Protein AF-A0A4Q3WI84-F1 (afdb_monomer_lite)

Secondary structure (DSSP, 8-state):
-HHHHHHHHHHHHHHHHHHHHSS-HHHHHTTEEES-HHHHTSTTHHHHHHHHHHHHHHH-TTHHHHHHHHTTS-THHHHHS--EEE--

Structure (mmCIF, N/CA/C/O backbone):
data_AF-A0A4Q3WI84-F1
#
_entry.id   AF-A0A4Q3WI84-F1
#
loop_
_atom_site.group_PDB
_atom_site.id
_atom_site.type_symbol
_atom_site.label_atom_id
_atom_site.label_alt_id
_atom_site.label_comp_id
_atom_site.label_asym_id
_atom_site.label_entity_id
_atom_site.label_seq_id
_atom_site.pdbx_PDB_ins_code
_atom_site.Cartn_x
_atom_site.Cartn_y
_atom_site.Cartn_z
_atom_site.occupancy
_atom_site.B_iso_or_equiv
_atom_site.auth_seq_id
_atom_site.auth_comp_id
_atom_site.auth_asym_id
_atom_site.auth_atom_id
_atom_site.pdbx_PDB_model_num
ATOM 1 N N . ASP A 1 1 ? 7.932 8.725 -22.730 1.00 87.38 1 ASP A N 1
ATOM 2 C CA . ASP A 1 1 ? 8.480 7.359 -22.656 1.00 87.38 1 ASP A CA 1
ATOM 3 C C . ASP A 1 1 ? 7.391 6.352 -22.321 1.00 87.38 1 ASP A C 1
ATOM 5 O O . ASP A 1 1 ? 6.562 6.647 -21.464 1.00 87.38 1 ASP A O 1
ATOM 9 N N . LEU A 1 2 ? 7.378 5.185 -22.970 1.00 93.00 2 LEU A N 1
ATOM 10 C CA . LEU A 1 2 ? 6.356 4.144 -22.753 1.00 93.00 2 LEU A CA 1
ATOM 11 C C . LEU A 1 2 ? 6.347 3.646 -21.299 1.00 93.00 2 LEU A C 1
ATOM 13 O O . LEU A 1 2 ? 5.286 3.448 -20.711 1.00 93.00 2 LEU A O 1
ATOM 17 N N . ALA A 1 3 ? 7.532 3.516 -20.698 1.00 89.00 3 ALA A N 1
ATOM 18 C CA . ALA A 1 3 ? 7.687 3.098 -19.308 1.00 89.00 3 ALA A CA 1
ATOM 19 C C . ALA A 1 3 ? 7.009 4.067 -18.325 1.00 89.00 3 ALA A C 1
ATOM 21 O O . ALA A 1 3 ? 6.335 3.639 -17.392 1.00 89.00 3 ALA A O 1
ATOM 22 N N . MET A 1 4 ? 7.131 5.377 -18.558 1.00 89.75 4 MET A N 1
ATOM 23 C CA . MET A 1 4 ? 6.513 6.390 -17.700 1.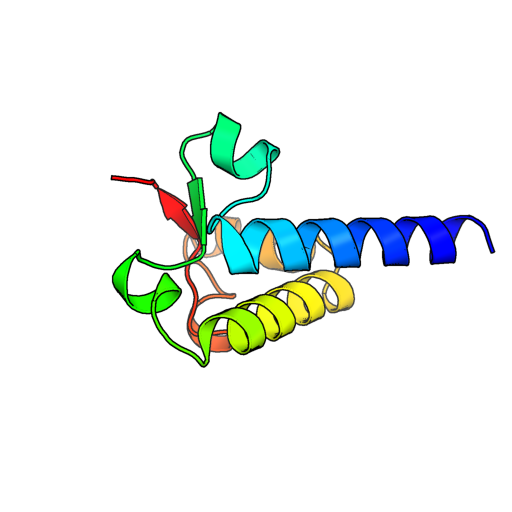00 89.75 4 MET A CA 1
ATOM 24 C C . MET A 1 4 ? 4.983 6.341 -17.783 1.00 89.75 4 MET A C 1
ATOM 26 O O . MET A 1 4 ? 4.312 6.424 -16.756 1.00 89.75 4 MET A O 1
ATOM 30 N N . LEU A 1 5 ? 4.435 6.150 -18.989 1.00 93.62 5 LEU A N 1
ATOM 31 C CA . LEU A 1 5 ? 2.995 5.980 -19.184 1.00 93.62 5 LEU A CA 1
ATOM 32 C C . LEU A 1 5 ? 2.485 4.730 -18.458 1.00 93.62 5 LEU A C 1
ATOM 34 O O . LEU A 1 5 ? 1.474 4.793 -17.762 1.00 93.62 5 LEU A O 1
ATOM 38 N N . PHE A 1 6 ? 3.210 3.616 -18.574 1.00 91.50 6 PHE A N 1
ATOM 39 C CA . PHE A 1 6 ? 2.871 2.375 -17.885 1.00 91.50 6 PHE A CA 1
ATOM 40 C C . PHE A 1 6 ? 2.832 2.558 -16.362 1.00 91.50 6 PHE A C 1
ATOM 42 O O . PHE A 1 6 ? 1.846 2.192 -15.725 1.00 91.50 6 PHE A O 1
ATOM 49 N N . VAL A 1 7 ? 3.861 3.187 -15.780 1.00 87.56 7 VAL A N 1
ATOM 50 C CA . VAL A 1 7 ? 3.903 3.473 -14.337 1.00 87.56 7 VAL A CA 1
ATOM 51 C C . VAL A 1 7 ? 2.747 4.383 -13.928 1.00 87.56 7 VAL A C 1
ATOM 53 O O . VAL A 1 7 ? 2.083 4.097 -12.937 1.00 87.56 7 VAL A O 1
ATOM 56 N N . ALA A 1 8 ? 2.452 5.437 -14.691 1.00 91.25 8 ALA A N 1
ATOM 57 C CA . ALA A 1 8 ? 1.354 6.350 -14.379 1.00 91.25 8 ALA A CA 1
ATOM 58 C C . ALA A 1 8 ? -0.013 5.644 -14.378 1.00 91.25 8 ALA A C 1
ATOM 60 O O . ALA A 1 8 ? -0.802 5.825 -13.449 1.00 91.25 8 ALA A O 1
ATOM 61 N N . VAL A 1 9 ? -0.285 4.800 -15.378 1.00 94.06 9 VAL A N 1
ATOM 62 C CA . VAL A 1 9 ? -1.530 4.018 -15.450 1.00 94.06 9 VAL A CA 1
ATOM 63 C C . VAL A 1 9 ? -1.617 3.020 -14.298 1.00 94.06 9 VAL A C 1
ATOM 65 O O . VAL A 1 9 ? -2.661 2.928 -13.651 1.00 94.06 9 VAL A O 1
ATOM 68 N N . LEU A 1 10 ? -0.518 2.329 -13.984 1.00 89.69 10 LEU A N 1
ATOM 69 C CA . LEU A 1 10 ? -0.457 1.412 -12.847 1.00 89.69 10 LEU A CA 1
ATOM 70 C C . LEU A 1 10 ? -0.738 2.134 -11.519 1.00 89.69 10 LEU A C 1
ATOM 72 O O . LEU A 1 10 ? -1.489 1.617 -10.696 1.00 89.69 10 LEU A O 1
ATOM 76 N N . GLN A 1 11 ? -0.187 3.335 -11.319 1.00 90.38 11 GLN A N 1
ATOM 77 C CA . GLN A 1 11 ? -0.456 4.157 -10.133 1.00 90.38 11 GLN A CA 1
ATOM 78 C C . GLN A 1 11 ? -1.931 4.541 -10.032 1.00 90.38 11 GLN A C 1
ATOM 80 O O . GLN A 1 11 ? -2.534 4.357 -8.978 1.00 90.38 11 GLN A O 1
ATOM 85 N N . MET A 1 12 ? -2.525 5.032 -11.124 1.00 92.94 12 MET A N 1
ATOM 86 C CA . MET A 1 12 ? -3.945 5.397 -11.150 1.00 92.94 12 MET A CA 1
ATOM 87 C C . MET A 1 12 ? -4.836 4.199 -10.822 1.00 92.94 12 MET A C 1
ATOM 89 O O . MET A 1 12 ? -5.749 4.324 -10.006 1.00 92.94 12 MET A O 1
ATOM 93 N N . TYR A 1 13 ? -4.538 3.031 -11.395 1.00 93.50 13 TYR A N 1
ATOM 94 C CA . TYR A 1 13 ? -5.235 1.787 -11.080 1.00 93.50 13 TYR A CA 1
ATOM 95 C C . TYR A 1 13 ? -5.109 1.420 -9.593 1.00 93.50 13 TYR A C 1
ATOM 97 O O . TYR A 1 13 ? -6.119 1.189 -8.935 1.00 93.50 13 TYR A O 1
ATOM 105 N N . MET A 1 14 ? -3.894 1.419 -9.036 1.00 91.69 14 MET A N 1
ATOM 106 C CA . MET A 1 14 ? -3.671 1.041 -7.635 1.00 91.69 14 MET A CA 1
ATOM 107 C C . MET A 1 14 ? -4.343 2.003 -6.653 1.00 91.69 14 MET A C 1
ATOM 109 O O . MET A 1 14 ? -4.935 1.555 -5.672 1.00 91.69 14 MET A O 1
ATOM 113 N N . LEU A 1 15 ? -4.270 3.308 -6.926 1.00 93.38 15 LEU A N 1
ATOM 114 C CA . LEU A 1 15 ? -4.910 4.352 -6.129 1.00 93.38 15 LEU A CA 1
ATOM 115 C C . LEU A 1 15 ? -6.426 4.192 -6.145 1.00 93.38 15 LEU A C 1
ATOM 117 O O . LEU A 1 15 ? -7.037 4.061 -5.092 1.00 93.38 15 LEU A O 1
ATOM 121 N N . THR A 1 16 ? -7.031 4.154 -7.331 1.00 93.75 16 THR A N 1
ATOM 122 C CA . THR A 1 16 ? -8.491 4.064 -7.458 1.00 93.75 16 THR A CA 1
ATOM 123 C C . THR A 1 16 ? -9.027 2.756 -6.884 1.00 93.75 16 THR A C 1
ATOM 125 O O . THR A 1 16 ? -9.932 2.790 -6.054 1.00 93.75 16 THR A O 1
ATOM 128 N N . ALA A 1 17 ? -8.436 1.611 -7.233 1.00 93.94 17 ALA A N 1
ATOM 129 C CA . ALA A 1 17 ? -8.905 0.318 -6.746 1.00 93.94 17 ALA A CA 1
ATOM 130 C C . ALA A 1 17 ? -8.872 0.247 -5.211 1.00 93.94 17 ALA A C 1
ATOM 132 O O . ALA A 1 17 ? -9.879 -0.064 -4.577 1.00 93.94 17 ALA A O 1
ATOM 133 N N . ARG A 1 18 ? -7.749 0.627 -4.591 1.00 93.69 18 ARG A N 1
ATOM 134 C CA . ARG A 1 18 ? -7.612 0.565 -3.131 1.00 93.69 18 ARG A CA 1
ATOM 135 C C . ARG A 1 18 ? -8.402 1.647 -2.411 1.00 93.69 18 ARG A C 1
ATOM 137 O O . ARG A 1 18 ? -8.978 1.344 -1.380 1.00 93.69 18 ARG A O 1
ATOM 144 N N . SER A 1 19 ? -8.481 2.870 -2.935 1.00 92.88 19 SER A N 1
ATOM 145 C CA . SER A 1 19 ? -9.246 3.942 -2.286 1.00 92.88 19 SER A CA 1
ATOM 146 C C . SER A 1 19 ? -10.749 3.665 -2.239 1.00 92.88 19 SER A C 1
ATOM 148 O O . SER A 1 19 ? -11.383 4.071 -1.272 1.00 92.88 19 SER A O 1
ATOM 150 N N . PHE A 1 20 ? -11.314 2.988 -3.246 1.00 91.00 20 PHE A N 1
ATOM 151 C CA . PHE A 1 20 ? -12.757 2.722 -3.309 1.00 91.00 20 PHE A CA 1
ATOM 152 C C . PHE A 1 20 ? -13.158 1.322 -2.834 1.00 91.00 20 PHE A C 1
ATOM 154 O O . PHE A 1 20 ? -14.216 1.174 -2.230 1.00 91.00 20 PHE A O 1
ATOM 161 N N . PHE A 1 21 ? -12.343 0.299 -3.103 1.00 90.94 21 PHE A N 1
ATOM 162 C CA . PHE A 1 21 ? -12.688 -1.099 -2.812 1.00 90.94 21 PHE A CA 1
ATOM 163 C C . PHE A 1 21 ? -11.834 -1.725 -1.709 1.00 90.94 21 PHE A C 1
ATOM 165 O O . PHE A 1 21 ? -12.034 -2.890 -1.371 1.00 90.94 21 PHE A O 1
ATOM 172 N N . GLY A 1 22 ? -10.848 -0.994 -1.187 1.00 91.81 22 GLY A N 1
ATOM 173 C CA . GLY A 1 22 ? -9.913 -1.505 -0.190 1.00 91.81 22 GLY A CA 1
ATOM 174 C C . GLY A 1 22 ? -8.889 -2.500 -0.741 1.00 91.81 22 GLY A C 1
ATOM 175 O O . GLY A 1 22 ? -8.010 -2.923 -0.002 1.00 91.81 22 GLY A O 1
ATOM 176 N N . ALA A 1 23 ? -8.952 -2.873 -2.022 1.00 92.75 23 ALA A N 1
ATOM 177 C CA . ALA A 1 23 ? -8.089 -3.887 -2.621 1.00 92.75 23 ALA A CA 1
ATOM 178 C C . ALA A 1 23 ? -7.901 -3.658 -4.128 1.00 92.75 23 ALA A C 1
ATOM 180 O O . ALA A 1 23 ? -8.795 -3.177 -4.824 1.00 92.75 23 ALA A O 1
ATOM 181 N N . SER A 1 24 ? -6.738 -4.036 -4.650 1.00 93.38 24 SER A N 1
ATOM 182 C CA . SER A 1 24 ? -6.538 -4.284 -6.082 1.00 93.38 24 SER A CA 1
ATOM 183 C C . SER A 1 24 ? -7.124 -5.644 -6.488 1.00 93.38 24 SER A C 1
ATOM 185 O O . SER A 1 24 ? -7.378 -6.489 -5.636 1.00 93.38 24 SER A O 1
ATOM 187 N N . LEU A 1 25 ? -7.286 -5.904 -7.791 1.00 90.44 25 LEU A N 1
ATOM 188 C CA . LEU A 1 25 ? -7.789 -7.195 -8.290 1.00 90.44 25 LEU A CA 1
ATOM 189 C C . LEU A 1 25 ? -6.973 -8.395 -7.793 1.00 90.44 25 LEU A C 1
ATOM 191 O O . LEU A 1 25 ? -7.541 -9.436 -7.485 1.00 90.44 25 LEU A O 1
ATOM 195 N N . GLY A 1 26 ? -5.648 -8.247 -7.702 1.00 89.56 26 GLY A N 1
ATOM 196 C CA . GLY A 1 26 ? -4.783 -9.301 -7.179 1.00 89.56 26 GLY A CA 1
ATOM 197 C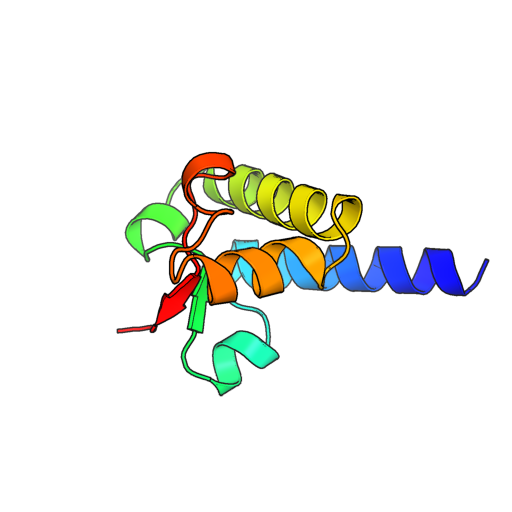 C . GLY A 1 26 ? -5.017 -9.536 -5.690 1.00 89.56 26 GLY A C 1
ATOM 198 O O . GLY A 1 26 ? -5.167 -10.672 -5.268 1.00 89.56 26 GLY A O 1
ATOM 199 N N . GLU A 1 27 ? -5.105 -8.465 -4.900 1.00 91.00 27 GLU A N 1
ATOM 200 C CA . GLU A 1 27 ? -5.385 -8.562 -3.461 1.00 91.00 27 GLU A CA 1
ATOM 201 C C . GLU A 1 27 ? -6.766 -9.169 -3.206 1.00 91.00 27 GLU A C 1
ATOM 203 O O . GLU A 1 27 ? -6.896 -10.071 -2.385 1.00 91.00 27 GLU A O 1
ATOM 208 N N . TRP A 1 28 ? -7.769 -8.758 -3.980 1.00 91.12 28 TRP A N 1
ATOM 209 C CA . TRP A 1 28 ? -9.113 -9.314 -3.918 1.00 91.12 28 TRP A CA 1
ATOM 210 C C . TRP A 1 28 ? -9.139 -10.816 -4.228 1.00 91.12 28 TRP A C 1
ATOM 212 O O . TRP A 1 28 ? -9.801 -11.565 -3.520 1.00 91.12 28 TRP A O 1
ATOM 222 N N . ALA A 1 29 ? -8.370 -11.276 -5.222 1.00 91.88 29 ALA A N 1
ATOM 223 C CA . ALA A 1 29 ? -8.284 -12.697 -5.567 1.00 91.88 29 ALA A CA 1
ATOM 224 C C . ALA A 1 29 ? -7.687 -13.577 -4.449 1.00 91.88 29 ALA A C 1
ATOM 226 O O . ALA A 1 29 ? -7.893 -14.789 -4.459 1.00 91.88 29 ALA A O 1
ATOM 227 N N . PHE A 1 30 ? -6.957 -12.986 -3.498 1.00 90.19 30 PHE A N 1
ATOM 228 C CA . PHE A 1 30 ? -6.362 -13.674 -2.346 1.00 90.19 30 PHE A CA 1
ATOM 229 C C . PHE A 1 30 ? -7.034 -13.311 -1.010 1.00 90.19 30 PHE A C 1
ATOM 231 O O . PHE A 1 30 ? -6.44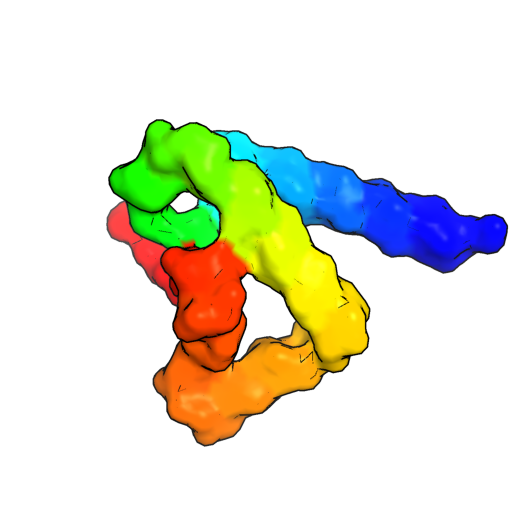9 -13.553 0.047 1.00 90.19 30 PHE A O 1
ATOM 238 N N . ASP A 1 31 ? -8.238 -12.726 -1.039 1.00 92.19 31 ASP A N 1
ATOM 239 C CA . ASP A 1 31 ? -8.965 -12.245 0.145 1.00 92.19 31 ASP A CA 1
ATOM 240 C C . ASP A 1 31 ? -8.126 -11.300 1.023 1.00 92.19 31 ASP A C 1
ATOM 242 O O . ASP A 1 31 ? -8.136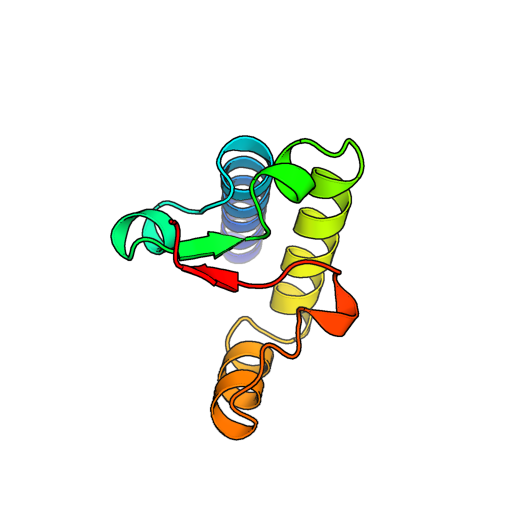 -11.376 2.252 1.00 92.19 31 ASP A O 1
ATOM 246 N N . LEU A 1 32 ? -7.363 -10.405 0.396 1.00 90.56 32 LEU A N 1
ATOM 247 C CA . LEU A 1 32 ? -6.577 -9.371 1.063 1.00 90.56 32 LEU A CA 1
ATOM 248 C C . LEU A 1 32 ? -7.218 -7.997 0.867 1.00 90.56 32 LEU A C 1
ATOM 250 O O . LEU A 1 32 ? -7.770 -7.691 -0.190 1.00 90.56 32 LEU A O 1
ATOM 254 N N . GLN A 1 33 ? -7.086 -7.144 1.877 1.00 94.06 33 GLN A N 1
ATOM 255 C CA . GLN A 1 33 ? -7.489 -5.745 1.819 1.00 94.06 33 GLN A CA 1
ATOM 256 C C . GLN A 1 33 ? -6.510 -4.838 2.566 1.00 94.06 33 GLN A C 1
ATOM 258 O O . GLN A 1 33 ? -5.784 -5.257 3.467 1.00 94.06 33 GLN A O 1
ATOM 263 N N . VAL A 1 34 ? -6.485 -3.570 2.180 1.00 92.00 34 VAL A N 1
ATOM 264 C CA . VAL A 1 34 ? -5.663 -2.520 2.770 1.00 92.00 34 VAL A CA 1
ATOM 265 C C . VAL A 1 34 ? -6.514 -1.728 3.753 1.00 92.00 34 VAL A C 1
ATOM 267 O O . VAL A 1 34 ? -7.439 -1.014 3.370 1.00 92.00 34 VAL A O 1
ATOM 270 N N . GLY A 1 35 ? -6.162 -1.809 5.030 1.00 91.62 35 GLY A N 1
ATOM 271 C CA . GLY A 1 35 ? -6.923 -1.209 6.117 1.00 91.62 35 GLY A CA 1
ATOM 272 C C . GLY A 1 35 ? -8.210 -1.968 6.443 1.00 91.62 35 GLY A C 1
ATOM 273 O O . GLY A 1 35 ? -8.702 -2.801 5.682 1.00 91.62 35 GLY A O 1
ATOM 274 N N . THR A 1 36 ? -8.747 -1.672 7.619 1.00 91.81 36 THR A N 1
ATOM 275 C CA . THR A 1 36 ? -10.043 -2.178 8.092 1.00 91.81 36 THR A CA 1
ATOM 276 C C . THR A 1 36 ? -11.206 -1.431 7.444 1.00 91.81 36 THR A C 1
ATOM 278 O O . THR A 1 36 ? -11.037 -0.314 6.953 1.00 91.81 36 THR A O 1
ATOM 281 N N . ASP A 1 37 ? -12.404 -2.008 7.489 1.00 91.94 37 ASP A N 1
ATOM 282 C CA . ASP A 1 37 ? -13.614 -1.393 6.930 1.00 91.94 37 ASP A CA 1
ATOM 283 C C . ASP A 1 37 ? -13.925 -0.031 7.577 1.00 91.94 37 ASP A C 1
ATOM 285 O O . ASP A 1 37 ? -14.359 0.903 6.904 1.00 91.94 37 ASP A O 1
ATOM 289 N N . ASP A 1 38 ? -13.633 0.122 8.872 1.00 91.75 38 ASP A N 1
ATOM 290 C CA . ASP A 1 38 ? -13.780 1.398 9.579 1.00 91.75 38 ASP A CA 1
ATOM 291 C C . ASP A 1 38 ? -12.769 2.443 9.098 1.00 91.75 38 ASP A C 1
ATOM 293 O O . ASP A 1 38 ? -13.111 3.616 8.941 1.00 91.75 38 ASP A O 1
ATOM 297 N N . GLN A 1 39 ? -11.534 2.026 8.797 1.00 91.94 39 GLN A N 1
ATOM 298 C CA . GLN A 1 39 ? -10.547 2.915 8.183 1.00 91.94 39 GLN A CA 1
ATOM 299 C C . GLN A 1 39 ? -10.980 3.321 6.777 1.00 91.94 39 GLN A C 1
ATOM 301 O O . GLN A 1 39 ? -10.895 4.501 6.460 1.00 91.94 39 GLN A O 1
ATOM 306 N N . GLN A 1 40 ? -11.499 2.392 5.969 1.00 92.81 40 GLN A N 1
ATOM 307 C CA . GLN A 1 40 ? -11.975 2.664 4.605 1.00 92.81 40 GLN A CA 1
ATOM 308 C C . GLN A 1 40 ? -13.112 3.699 4.563 1.00 92.81 40 GLN A C 1
ATOM 310 O O . GLN A 1 40 ? -13.238 4.441 3.592 1.00 92.81 40 GLN A O 1
ATOM 315 N N . ARG A 1 41 ? -13.910 3.806 5.632 1.00 92.06 41 ARG A N 1
ATOM 316 C CA . ARG A 1 41 ? -14.974 4.819 5.775 1.00 92.06 41 ARG A CA 1
ATOM 317 C C . ARG A 1 41 ? -14.459 6.214 6.136 1.00 92.06 41 ARG A C 1
ATOM 319 O O . ARG A 1 41 ? -15.230 7.173 6.123 1.00 92.06 41 ARG A O 1
ATOM 326 N N . SER A 1 42 ? -13.182 6.347 6.482 1.00 92.94 42 SER A N 1
ATOM 327 C CA . SER A 1 42 ? -12.595 7.620 6.883 1.00 92.94 42 SER A CA 1
ATOM 328 C C . SER A 1 42 ? -12.251 8.495 5.680 1.00 92.94 42 SER A C 1
ATOM 330 O O . SER A 1 42 ? -11.650 8.039 4.710 1.00 92.94 42 SER A O 1
ATOM 332 N N . ALA A 1 43 ? -12.527 9.798 5.770 1.00 91.06 43 ALA A N 1
ATOM 333 C CA . ALA A 1 43 ? -12.192 10.755 4.712 1.00 91.06 43 ALA A CA 1
ATOM 334 C C . ALA A 1 43 ? -10.678 10.860 4.436 1.00 91.06 43 ALA A C 1
ATOM 336 O O . ALA A 1 43 ? -10.274 11.261 3.346 1.00 91.06 43 ALA A O 1
ATO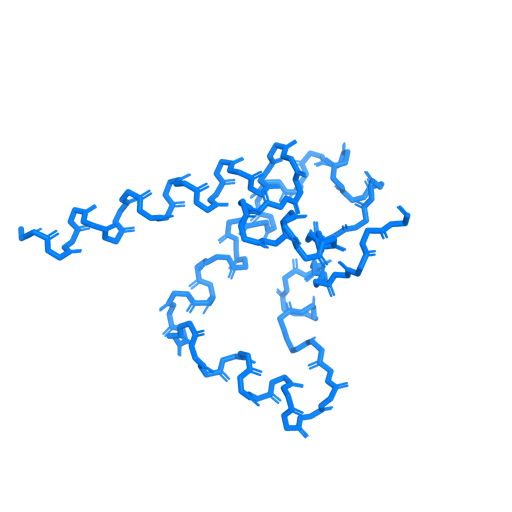M 337 N N . VAL A 1 44 ? -9.830 10.485 5.403 1.00 92.50 44 VAL A N 1
ATOM 338 C CA . VAL A 1 44 ? -8.366 10.484 5.231 1.00 92.50 44 VAL A CA 1
ATOM 339 C C . VAL A 1 44 ? -7.836 9.212 4.566 1.00 92.50 44 VAL A C 1
ATOM 341 O O . VAL A 1 44 ? -6.663 9.163 4.197 1.00 92.50 44 VAL A O 1
ATOM 344 N N . TYR A 1 45 ? -8.674 8.190 4.378 1.00 92.44 45 TYR A N 1
ATOM 345 C CA . TYR A 1 45 ? -8.254 6.899 3.839 1.00 92.44 45 TYR A CA 1
ATOM 346 C C . TYR A 1 45 ? -7.648 6.984 2.432 1.00 92.44 45 TYR A C 1
ATOM 348 O O . TYR A 1 45 ? -6.549 6.458 2.241 1.00 92.44 45 TYR A O 1
ATOM 356 N N . PRO A 1 46 ? -8.241 7.705 1.456 1.00 92.44 46 PRO A N 1
ATOM 357 C CA . PRO A 1 46 ? -7.628 7.844 0.136 1.00 92.44 46 PRO A CA 1
ATOM 358 C C . PRO A 1 46 ? -6.237 8.490 0.190 1.00 92.44 46 PRO A C 1
ATOM 360 O O . PRO A 1 46 ? -5.336 8.088 -0.545 1.00 92.44 46 PRO A O 1
ATOM 363 N N . LEU A 1 47 ? -6.027 9.442 1.107 1.00 91.94 47 LEU A N 1
ATOM 364 C CA . LEU A 1 47 ? -4.725 10.079 1.306 1.00 91.94 47 LEU A CA 1
ATOM 365 C C . LEU A 1 47 ? -3.696 9.094 1.882 1.00 91.94 47 LEU A C 1
ATOM 367 O O . LEU A 1 47 ? -2.553 9.060 1.428 1.00 91.94 47 LEU A O 1
ATOM 371 N N . GLN A 1 48 ? -4.102 8.253 2.834 1.00 93.50 48 GLN A N 1
ATOM 372 C CA . GLN A 1 48 ? -3.248 7.197 3.388 1.00 93.50 48 GLN A CA 1
ATOM 373 C C . GLN A 1 48 ? -2.895 6.130 2.339 1.00 93.50 48 GLN A C 1
ATOM 375 O O . GLN A 1 48 ? -1.744 5.694 2.260 1.00 93.50 48 GLN A O 1
ATOM 380 N N . VAL A 1 49 ? -3.851 5.747 1.485 1.00 93.19 49 VAL A N 1
ATOM 381 C CA . VAL A 1 49 ? -3.619 4.846 0.343 1.00 93.19 49 VAL A CA 1
ATOM 382 C C . VAL A 1 49 ? -2.619 5.461 -0.635 1.00 93.19 49 VAL A C 1
ATOM 384 O O . VAL A 1 49 ? -1.701 4.770 -1.092 1.00 93.19 49 VAL A O 1
ATOM 387 N N . ALA A 1 50 ? -2.750 6.756 -0.929 1.00 91.44 50 ALA A N 1
ATOM 388 C CA . ALA A 1 50 ? -1.812 7.458 -1.795 1.00 91.44 50 ALA A CA 1
ATOM 389 C C . ALA A 1 50 ? -0.402 7.477 -1.213 1.00 91.44 50 ALA A C 1
ATOM 391 O O . ALA A 1 50 ? 0.556 7.124 -1.901 1.00 91.44 50 ALA A O 1
ATOM 392 N N . TRP A 1 51 ? -0.281 7.781 0.076 1.00 89.88 51 TRP A N 1
ATOM 393 C CA . TRP A 1 51 ? 0.995 7.751 0.774 1.00 89.88 51 TRP A CA 1
ATOM 394 C C . TRP A 1 51 ? 1.644 6.356 0.760 1.00 89.88 51 TRP A C 1
ATOM 396 O O . TRP A 1 51 ? 2.823 6.229 0.425 1.00 89.88 51 TRP A O 1
ATOM 406 N N . ARG A 1 52 ? 0.872 5.287 1.008 1.00 89.31 52 ARG A N 1
ATOM 407 C CA . ARG A 1 52 ? 1.362 3.898 0.916 1.00 89.31 52 ARG A CA 1
ATOM 408 C C . ARG A 1 52 ? 1.835 3.541 -0.488 1.00 89.31 52 ARG A C 1
ATOM 410 O O . ARG A 1 52 ? 2.880 2.911 -0.643 1.00 89.31 52 ARG A O 1
ATOM 417 N N . THR A 1 53 ? 1.090 3.953 -1.507 1.00 87.31 53 THR A N 1
ATOM 418 C CA . THR A 1 53 ? 1.419 3.652 -2.905 1.00 87.31 53 THR A CA 1
ATOM 419 C C . THR A 1 53 ? 2.681 4.398 -3.347 1.00 87.31 53 THR A C 1
ATOM 421 O O . THR A 1 53 ? 3.558 3.796 -3.970 1.00 87.31 53 THR A O 1
ATOM 424 N N . LEU A 1 54 ? 2.849 5.660 -2.941 1.00 87.00 54 LEU A N 1
ATOM 425 C CA . LEU A 1 54 ? 4.080 6.418 -3.176 1.00 87.00 54 LEU A CA 1
ATOM 426 C C . LEU A 1 54 ? 5.280 5.768 -2.485 1.00 87.00 54 LEU A C 1
ATOM 428 O O . LEU A 1 54 ? 6.293 5.534 -3.140 1.00 87.00 54 LEU A O 1
ATOM 432 N N . LEU A 1 55 ? 5.159 5.403 -1.205 1.00 86.06 55 LEU A N 1
ATOM 433 C CA . LEU A 1 55 ? 6.237 4.729 -0.476 1.00 86.06 55 LEU A CA 1
ATOM 434 C C . LEU A 1 55 ? 6.662 3.422 -1.152 1.00 86.06 55 LEU A C 1
ATOM 436 O O . LEU A 1 55 ? 7.859 3.195 -1.330 1.00 86.06 55 LEU A O 1
ATOM 440 N N . MET A 1 56 ? 5.714 2.589 -1.588 1.00 84.06 56 MET A N 1
ATOM 441 C CA . MET A 1 56 ? 6.036 1.370 -2.343 1.00 84.06 56 MET A CA 1
ATOM 442 C C . MET A 1 56 ? 6.711 1.661 -3.685 1.00 84.06 56 MET A C 1
ATOM 444 O O . MET A 1 56 ? 7.589 0.917 -4.110 1.00 84.06 56 MET A O 1
ATOM 448 N N . THR A 1 57 ? 6.333 2.753 -4.345 1.00 83.81 57 THR A N 1
ATOM 449 C CA . THR A 1 57 ? 6.920 3.146 -5.631 1.00 83.81 57 THR A CA 1
ATOM 450 C C . THR A 1 57 ? 8.360 3.619 -5.459 1.00 83.81 57 THR A C 1
ATOM 452 O O . THR A 1 57 ? 9.237 3.176 -6.194 1.00 83.81 57 THR A O 1
ATOM 455 N N . PHE A 1 58 ? 8.621 4.465 -4.459 1.00 82.12 58 PHE A N 1
ATOM 456 C CA . PHE A 1 58 ? 9.953 5.004 -4.174 1.00 82.12 58 PHE A CA 1
ATOM 457 C C . PHE A 1 58 ? 10.920 3.960 -3.620 1.00 82.12 58 PHE A C 1
ATOM 459 O O . PHE A 1 58 ? 12.088 3.948 -3.994 1.00 82.12 58 PHE A O 1
ATOM 466 N N . THR A 1 59 ? 10.446 3.072 -2.745 1.00 81.38 59 THR A N 1
ATOM 467 C CA . THR A 1 59 ? 11.273 1.969 -2.226 1.00 81.38 59 THR A CA 1
ATOM 468 C C . THR A 1 59 ? 11.485 0.866 -3.261 1.00 81.38 59 THR A C 1
ATOM 470 O O . THR A 1 59 ? 12.341 0.009 -3.073 1.00 81.38 59 THR A O 1
ATOM 473 N N . GLY A 1 60 ? 10.738 0.897 -4.368 1.00 70.69 60 GLY A N 1
ATOM 474 C CA . GLY A 1 60 ? 10.613 -0.211 -5.298 1.00 70.69 60 GLY A CA 1
ATOM 475 C C . GLY A 1 60 ? 9.726 -1.285 -4.680 1.00 70.69 60 GLY A C 1
ATOM 476 O O . GLY A 1 60 ? 9.994 -1.751 -3.573 1.00 70.69 60 GLY A O 1
ATOM 477 N N . PHE A 1 61 ? 8.695 -1.712 -5.417 1.00 72.38 61 PHE A N 1
ATOM 478 C CA . PHE A 1 61 ? 7.653 -2.689 -5.038 1.00 72.38 61 PHE A CA 1
ATOM 479 C C . PHE A 1 61 ? 8.153 -4.037 -4.464 1.00 72.38 61 PHE A C 1
ATOM 481 O O . PHE A 1 61 ? 7.353 -4.916 -4.167 1.00 72.38 61 PHE A O 1
ATOM 488 N N . ILE A 1 62 ? 9.464 -4.214 -4.324 1.00 70.62 62 ILE A N 1
ATOM 489 C CA . ILE A 1 62 ? 10.169 -5.395 -3.844 1.00 70.62 62 ILE A CA 1
ATOM 490 C C . ILE A 1 62 ? 10.766 -5.156 -2.445 1.00 70.62 62 ILE A C 1
ATOM 492 O O . ILE A 1 62 ? 10.701 -6.044 -1.601 1.00 70.62 62 ILE A O 1
ATOM 496 N N . VAL A 1 63 ? 11.305 -3.969 -2.148 1.00 73.69 63 VAL A N 1
ATOM 497 C CA . VAL A 1 63 ? 12.104 -3.744 -0.928 1.00 73.69 63 VAL A CA 1
ATOM 498 C C . VAL A 1 63 ? 11.242 -3.792 0.331 1.00 73.69 63 VAL A C 1
ATOM 500 O O . VAL A 1 63 ? 11.536 -4.558 1.245 1.00 73.69 63 VAL A O 1
ATOM 503 N N . LEU A 1 64 ? 10.153 -3.018 0.379 1.00 73.62 64 LEU A N 1
ATOM 504 C CA . LEU A 1 64 ? 9.255 -3.003 1.539 1.00 73.62 64 LEU A CA 1
ATOM 505 C C . LEU A 1 64 ? 8.595 -4.370 1.803 1.00 73.62 64 LEU A C 1
ATOM 507 O O . LEU A 1 64 ? 8.584 -4.788 2.964 1.00 73.62 64 LEU A O 1
ATOM 511 N N . PRO A 1 65 ? 8.085 -5.099 0.788 1.00 70.12 65 PRO A N 1
ATOM 512 C CA . PRO A 1 65 ? 7.551 -6.444 0.995 1.00 70.12 65 PRO A CA 1
ATOM 513 C C . PRO A 1 65 ? 8.602 -7.453 1.463 1.00 70.12 65 PRO A C 1
ATOM 515 O O . PRO A 1 65 ? 8.331 -8.198 2.399 1.00 70.12 65 PRO A O 1
ATOM 518 N N . LEU A 1 66 ? 9.810 -7.453 0.884 1.00 75.44 66 LEU A N 1
ATOM 519 C CA . LEU A 1 66 ? 10.879 -8.362 1.312 1.00 75.44 66 LEU A CA 1
ATOM 520 C C . LEU A 1 66 ? 11.326 -8.081 2.745 1.00 75.44 66 LEU A C 1
ATOM 522 O O . LEU A 1 66 ? 11.474 -9.012 3.531 1.00 75.44 66 LEU A O 1
ATOM 526 N N . LEU A 1 67 ? 11.493 -6.811 3.115 1.00 75.38 67 LEU A N 1
ATOM 527 C CA . LEU A 1 67 ? 11.793 -6.457 4.499 1.00 75.38 67 LEU A CA 1
ATOM 528 C C . LEU A 1 67 ? 10.641 -6.875 5.420 1.00 75.38 67 LEU A C 1
ATOM 530 O O . LEU A 1 67 ? 10.884 -7.476 6.460 1.00 75.38 67 LEU A O 1
ATOM 534 N N . SER A 1 68 ? 9.389 -6.650 5.023 1.00 75.06 68 SER A N 1
ATOM 535 C CA . SER A 1 68 ? 8.231 -7.067 5.824 1.00 75.06 68 SER A CA 1
ATOM 536 C C . SER A 1 68 ? 8.167 -8.588 6.017 1.00 75.06 68 SER A C 1
ATOM 538 O O . SER A 1 68 ? 7.791 -9.043 7.096 1.00 75.06 68 SER A O 1
ATOM 540 N N . LEU A 1 69 ? 8.597 -9.374 5.020 1.00 77.69 69 LEU A N 1
ATOM 541 C CA . LEU A 1 69 ? 8.764 -10.829 5.131 1.00 77.69 69 LEU A CA 1
ATOM 542 C C . LEU A 1 69 ? 9.890 -11.207 6.103 1.00 77.69 69 LEU A C 1
ATOM 544 O O . LEU A 1 69 ? 9.685 -12.061 6.960 1.00 77.69 69 LEU A O 1
ATOM 548 N N . VAL A 1 70 ? 11.054 -10.553 6.016 1.00 82.81 70 VAL A N 1
ATOM 549 C CA . VAL A 1 70 ? 12.199 -10.805 6.915 1.00 82.81 70 VAL A CA 1
ATOM 550 C C . VAL A 1 70 ? 11.853 -10.476 8.369 1.00 82.81 70 VAL A C 1
ATOM 552 O O . VAL A 1 70 ? 12.197 -11.228 9.277 1.00 82.81 70 VAL A O 1
ATOM 555 N N . PHE A 1 71 ? 11.149 -9.368 8.598 1.00 79.44 71 PHE A N 1
ATOM 556 C CA . PHE A 1 71 ? 10.761 -8.909 9.933 1.00 79.44 71 PHE A CA 1
ATOM 557 C C . PHE A 1 71 ? 9.410 -9.473 10.409 1.00 79.44 71 PHE A C 1
ATOM 559 O O . PHE A 1 71 ? 8.992 -9.167 11.527 1.00 79.44 71 PHE A O 1
ATOM 566 N N . ASN A 1 72 ? 8.738 -10.288 9.582 1.00 76.06 72 ASN A N 1
ATOM 567 C CA . ASN A 1 72 ? 7.405 -10.865 9.803 1.00 76.06 72 ASN A CA 1
ATOM 568 C C . ASN A 1 72 ? 6.363 -9.844 10.318 1.00 76.06 72 ASN A C 1
ATOM 570 O O . ASN A 1 72 ? 5.535 -10.143 11.182 1.00 76.06 72 ASN A O 1
ATOM 574 N N . ARG A 1 73 ? 6.464 -8.595 9.847 1.00 71.88 73 ARG A N 1
ATOM 575 C CA . ARG A 1 73 ? 5.655 -7.437 10.263 1.00 71.88 73 ARG A CA 1
ATOM 576 C C . ARG A 1 73 ? 5.477 -6.492 9.080 1.00 71.88 73 ARG A C 1
ATOM 578 O O . ARG A 1 73 ? 6.440 -6.237 8.365 1.00 71.88 73 ARG A O 1
ATOM 585 N N . ASP A 1 74 ? 4.278 -5.936 8.896 1.00 75.44 74 ASP A N 1
ATOM 586 C CA . ASP A 1 74 ? 4.028 -4.923 7.859 1.00 75.44 74 ASP A CA 1
ATOM 587 C C . ASP A 1 74 ? 4.729 -3.610 8.243 1.00 75.44 74 ASP A C 1
ATOM 589 O O . ASP A 1 74 ? 4.240 -2.839 9.069 1.00 75.44 74 ASP A O 1
ATOM 593 N N . LEU A 1 75 ? 5.895 -3.351 7.646 1.00 75.56 75 LEU A N 1
ATOM 594 C CA . LEU A 1 75 ? 6.670 -2.132 7.899 1.00 75.56 75 LEU A CA 1
ATOM 595 C C . LEU A 1 75 ? 6.037 -0.886 7.271 1.00 75.56 75 LEU A C 1
ATOM 597 O O . LEU A 1 75 ? 6.356 0.236 7.667 1.00 75.56 75 LEU A O 1
ATOM 601 N N . ALA A 1 76 ? 5.124 -1.057 6.317 1.00 77.75 76 ALA A N 1
ATOM 602 C CA . ALA A 1 76 ? 4.386 0.051 5.738 1.00 77.75 76 ALA A CA 1
ATOM 603 C C . ALA A 1 76 ? 3.204 0.474 6.628 1.00 77.75 76 ALA A C 1
ATOM 605 O O . ALA A 1 76 ? 2.793 1.631 6.556 1.00 77.75 76 ALA A O 1
ATOM 606 N N . GLN A 1 77 ? 2.706 -0.386 7.524 1.00 79.06 77 GLN A N 1
ATOM 607 C CA . GLN A 1 77 ? 1.662 -0.028 8.492 1.00 79.06 77 GLN A CA 1
ATOM 608 C C . GLN A 1 77 ? 2.039 1.158 9.402 1.00 79.06 77 GLN A C 1
ATOM 610 O O . GLN A 1 77 ? 1.280 2.127 9.412 1.00 79.06 77 GLN A O 1
ATOM 615 N N . PRO A 1 78 ? 3.168 1.166 10.139 1.00 79.06 78 PRO A N 1
ATOM 616 C CA . PRO A 1 78 ? 3.516 2.291 11.012 1.00 79.06 78 PRO A CA 1
ATOM 617 C C . PRO A 1 78 ? 3.797 3.588 10.240 1.00 79.06 78 PRO A C 1
ATOM 619 O O . PRO A 1 78 ? 3.604 4.671 10.780 1.00 79.06 78 PRO A O 1
ATOM 622 N N . LEU A 1 79 ? 4.223 3.491 8.976 1.00 80.06 79 LEU A N 1
ATOM 623 C CA . LEU A 1 79 ? 4.518 4.656 8.137 1.00 80.06 79 LEU A CA 1
ATOM 624 C C . LEU A 1 79 ? 3.275 5.241 7.461 1.00 80.06 79 LEU A C 1
ATOM 626 O O . LEU A 1 79 ? 3.246 6.434 7.171 1.00 80.06 79 LEU A O 1
ATOM 630 N N . THR A 1 80 ? 2.270 4.409 7.172 1.00 82.31 80 THR A N 1
ATOM 631 C CA . THR A 1 80 ? 1.096 4.801 6.371 1.00 82.31 80 THR A CA 1
ATOM 632 C C . THR A 1 80 ? -0.210 4.818 7.143 1.00 82.31 80 THR A C 1
ATOM 634 O O . THR A 1 80 ? -1.198 5.370 6.667 1.00 82.31 80 THR A O 1
ATOM 637 N N . GLY A 1 81 ? -0.230 4.212 8.327 1.00 84.06 81 GLY A N 1
ATOM 638 C CA . GLY A 1 81 ? -1.440 3.980 9.108 1.00 84.06 81 GLY A CA 1
ATOM 639 C C . GLY A 1 81 ? -2.324 2.854 8.566 1.00 84.06 81 GLY A C 1
ATOM 640 O O . GLY A 1 81 ? -3.318 2.518 9.207 1.00 84.06 81 GLY A O 1
ATOM 641 N N . LEU A 1 82 ? -1.975 2.244 7.426 1.00 87.94 82 LEU A N 1
ATOM 642 C CA . LEU A 1 82 ?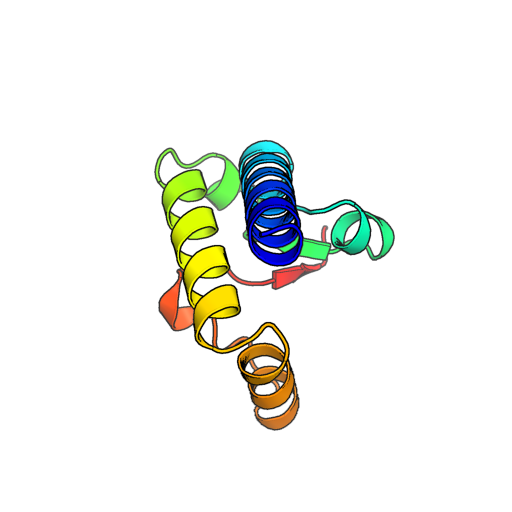 -2.755 1.184 6.787 1.00 87.94 82 LEU A CA 1
ATOM 643 C C . LEU A 1 82 ? -1.960 -0.114 6.739 1.00 87.94 82 LEU A C 1
ATOM 645 O O . LEU A 1 82 ? -0.859 -0.144 6.196 1.00 87.94 82 LEU A O 1
ATOM 649 N N . ALA A 1 83 ? -2.541 -1.183 7.273 1.00 87.94 83 ALA A N 1
ATOM 650 C CA . ALA A 1 83 ? -1.999 -2.535 7.193 1.00 87.94 83 ALA A CA 1
ATOM 651 C C . ALA A 1 83 ? -2.596 -3.289 6.003 1.00 87.94 83 ALA A C 1
ATOM 653 O O . ALA A 1 83 ? -3.762 -3.079 5.668 1.00 87.94 83 ALA A O 1
ATOM 654 N N . LEU A 1 84 ? -1.834 -4.199 5.400 1.00 88.12 84 LEU A N 1
ATOM 655 C CA . LEU A 1 84 ? -2.410 -5.238 4.548 1.00 88.12 84 LEU A CA 1
ATOM 656 C C . LEU A 1 84 ? -2.930 -6.371 5.441 1.00 88.12 84 LEU A C 1
ATOM 658 O O . LEU A 1 84 ? -2.154 -7.010 6.151 1.00 88.12 84 LEU A O 1
ATOM 662 N N . ILE A 1 85 ? -4.237 -6.599 5.426 1.00 89.56 85 ILE A N 1
ATOM 663 C CA . ILE A 1 85 ? -4.916 -7.586 6.268 1.00 89.56 85 ILE A CA 1
ATOM 664 C C . ILE A 1 85 ? -5.703 -8.564 5.405 1.00 89.56 85 ILE A C 1
ATOM 666 O O . ILE A 1 85 ? -6.054 -8.267 4.264 1.00 89.56 85 ILE A O 1
ATOM 670 N N . ARG A 1 86 ? -6.004 -9.736 5.962 1.00 86.88 86 ARG A N 1
ATOM 671 C CA . ARG A 1 86 ? -6.975 -10.642 5.355 1.00 86.88 86 ARG A CA 1
ATOM 672 C C . ARG A 1 86 ? -8.377 -10.067 5.541 1.00 86.88 86 ARG A C 1
ATOM 674 O O . ARG A 1 86 ? -8.689 -9.560 6.620 1.00 86.88 86 ARG A O 1
ATOM 681 N N . ARG A 1 87 ? -9.189 -10.124 4.493 1.00 82.31 87 ARG A N 1
ATOM 682 C CA . ARG A 1 87 ? -10.596 -9.736 4.527 1.00 82.31 87 ARG A CA 1
ATOM 683 C C . ARG A 1 87 ? -11.360 -10.680 5.475 1.00 82.31 87 ARG A C 1
ATOM 685 O O . ARG A 1 87 ? -11.050 -11.876 5.463 1.00 82.31 87 ARG A O 1
ATOM 692 N N . PRO A 1 88 ? -12.253 -10.156 6.335 1.00 70.38 88 PRO A N 1
ATOM 693 C CA . PRO A 1 88 ? -13.071 -10.976 7.228 1.00 70.38 88 PRO A CA 1
ATOM 694 C C . PRO A 1 88 ? -14.051 -11.880 6.472 1.00 70.38 88 PRO A C 1
ATOM 696 O O . PRO A 1 88 ? -14.448 -11.517 5.340 1.00 70.38 88 PRO A O 1
#

Sequence (88 aa):
DLAMLFVAVLQMYMLTARSFFGASLGEWAFDLQVGTDDQQRSAVYPLQVAWRTLLMTFTGFIVLPLLSLVFNRDLAQPLTGLALIRRP

pLDDT: mean 86.74, std 7.18, range [70.12, 94.06]

Foldseek 3Di:
DVVVVVVVVVLVQQLVCCLQPQDHPVCVVVQKGKADPVLSPDPCNSVLSNQLSVVCVVCPVPRQVVVCVVVVHNPSCVVRVIDIDGHD

Radius of gyration: 12.84 Å; chains: 1; bounding box: 27×24×34 Å